Protein AF-A0A3B9Z0K5-F1 (afdb_monomer_lite)

Sequence (64 aa):
MAPDLPAHFASGPAYFAHCLKNGLPFEGIVNPSISRDAQEILQAGLRAMETGASVSLPLPAFVG

pLDDT: mean 91.79, std 10.14, range [43.06, 98.12]

Radius of gyration: 16.69 Å; chains: 1; bounding box: 47×22×41 Å

Structure (mmCIF, N/CA/C/O backbone):
data_AF-A0A3B9Z0K5-F1
#
_entry.id   AF-A0A3B9Z0K5-F1
#
loop_
_atom_site.group_PDB
_atom_site.id
_atom_site.type_symbol
_atom_site.label_atom_id
_atom_site.label_alt_id
_atom_site.label_comp_id
_atom_site.label_asym_id
_atom_site.label_entity_id
_atom_site.label_seq_id
_atom_site.pdbx_PDB_ins_code
_atom_site.Cartn_x
_atom_site.Cartn_y
_atom_site.Cartn_z
_atom_site.occupancy
_atom_site.B_iso_or_equiv
_atom_site.auth_seq_id
_atom_site.auth_comp_id
_atom_site.auth_asym_id
_atom_site.auth_atom_id
_atom_site.pdbx_PDB_model_num
ATOM 1 N N . MET A 1 1 ? 29.480 13.788 -4.519 1.00 71.44 1 MET A N 1
ATOM 2 C CA . MET A 1 1 ? 28.027 13.906 -4.760 1.00 71.44 1 MET A CA 1
ATOM 3 C C . MET A 1 1 ? 27.546 12.544 -5.231 1.00 71.44 1 MET A C 1
ATOM 5 O O . MET A 1 1 ? 28.260 11.942 -6.024 1.00 71.44 1 MET A O 1
ATOM 9 N N . ALA A 1 2 ? 26.450 12.014 -4.687 1.00 81.62 2 ALA A N 1
ATOM 10 C CA . ALA A 1 2 ? 25.892 10.748 -5.170 1.00 81.62 2 ALA A CA 1
ATOM 11 C C . ALA A 1 2 ? 25.231 10.956 -6.549 1.00 81.62 2 ALA A C 1
ATOM 13 O O . ALA A 1 2 ? 24.808 12.081 -6.825 1.00 81.62 2 ALA A O 1
ATOM 14 N N . PRO A 1 3 ? 25.179 9.931 -7.418 1.00 87.94 3 PRO A N 1
ATOM 15 C CA . PRO A 1 3 ? 24.474 10.026 -8.692 1.00 87.94 3 PRO A CA 1
ATOM 16 C C . PRO A 1 3 ? 22.958 10.128 -8.484 1.00 87.94 3 PRO A C 1
ATOM 18 O O . PRO A 1 3 ? 22.427 9.624 -7.491 1.00 87.94 3 PRO A O 1
ATOM 21 N N . ASP A 1 4 ? 22.274 10.743 -9.449 1.00 90.81 4 ASP A N 1
ATOM 22 C CA . ASP A 1 4 ? 20.814 10.788 -9.473 1.00 90.81 4 ASP A CA 1
ATOM 23 C C . ASP A 1 4 ? 20.227 9.384 -9.635 1.00 90.81 4 ASP A C 1
ATOM 25 O O . ASP A 1 4 ? 20.785 8.512 -10.313 1.00 90.81 4 ASP A O 1
ATOM 29 N N . LEU A 1 5 ? 19.065 9.172 -9.023 1.00 90.25 5 LEU A N 1
ATOM 30 C CA . LEU A 1 5 ? 18.312 7.944 -9.220 1.00 90.25 5 LEU A CA 1
ATOM 31 C C . LEU A 1 5 ? 17.769 7.869 -10.658 1.00 90.25 5 LEU A C 1
ATOM 33 O O . LEU A 1 5 ? 17.411 8.895 -11.244 1.00 90.25 5 LEU A O 1
ATOM 37 N N . PRO A 1 6 ? 17.638 6.658 -11.229 1.00 93.25 6 PRO A N 1
ATOM 38 C CA . PRO A 1 6 ? 16.966 6.473 -12.508 1.00 93.25 6 PRO A CA 1
ATOM 39 C C . PRO A 1 6 ? 15.554 7.075 -12.517 1.00 93.25 6 PRO A C 1
ATOM 41 O O . PRO A 1 6 ? 14.843 7.022 -11.516 1.00 93.25 6 PRO A O 1
ATOM 44 N N . ALA A 1 7 ? 15.095 7.559 -13.676 1.00 93.12 7 ALA A N 1
ATOM 45 C CA . ALA A 1 7 ? 13.797 8.236 -13.804 1.00 93.12 7 ALA A CA 1
ATOM 46 C C . ALA A 1 7 ? 12.596 7.401 -13.313 1.00 93.12 7 ALA A C 1
ATOM 48 O O . ALA A 1 7 ? 11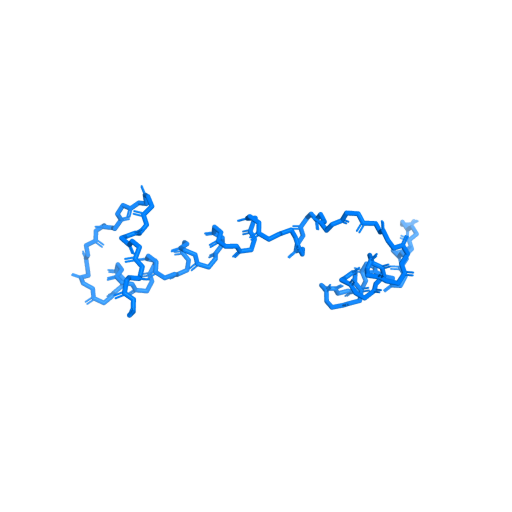.613 7.951 -12.821 1.00 93.12 7 ALA A O 1
ATOM 49 N N . HIS A 1 8 ? 12.670 6.069 -13.405 1.00 93.62 8 HIS A N 1
ATOM 50 C CA . HIS A 1 8 ? 11.618 5.185 -12.900 1.00 93.62 8 HIS A CA 1
ATOM 51 C C . HIS A 1 8 ? 11.550 5.121 -11.367 1.00 93.62 8 HIS A C 1
ATOM 53 O O . HIS A 1 8 ? 10.537 4.686 -10.843 1.00 93.62 8 HIS A O 1
ATOM 59 N N . PHE A 1 9 ? 12.563 5.598 -10.642 1.00 93.62 9 PHE A N 1
ATOM 60 C CA . PHE A 1 9 ? 12.534 5.747 -9.183 1.00 93.62 9 PHE A CA 1
ATOM 61 C C . PHE A 1 9 ? 12.078 7.140 -8.722 1.00 93.62 9 PHE A C 1
ATOM 63 O O . PHE A 1 9 ? 12.049 7.405 -7.525 1.00 93.62 9 PHE A O 1
ATOM 70 N N . ALA A 1 10 ? 11.684 8.031 -9.640 1.00 92.81 10 ALA A N 1
ATOM 71 C CA . ALA A 1 10 ? 11.251 9.383 -9.285 1.00 92.81 10 ALA A CA 1
ATOM 72 C C . ALA A 1 10 ? 9.924 9.417 -8.500 1.00 92.81 10 ALA A C 1
ATOM 74 O O . ALA A 1 10 ? 9.645 10.385 -7.798 1.00 92.81 10 ALA A O 1
ATOM 75 N N . SER A 1 11 ? 9.076 8.390 -8.638 1.00 93.69 11 SER A N 1
ATOM 76 C CA . SER A 1 11 ? 7.812 8.264 -7.902 1.00 93.69 11 SER A CA 1
ATOM 77 C C . SER A 1 11 ? 7.264 6.833 -7.951 1.00 93.69 11 SER A C 1
ATOM 79 O O . SER A 1 11 ? 7.651 6.044 -8.813 1.00 93.69 11 SER A O 1
ATOM 81 N N . GLY A 1 12 ? 6.301 6.518 -7.077 1.00 92.81 12 GLY A N 1
ATOM 82 C CA . GLY A 1 12 ? 5.567 5.246 -7.110 1.00 92.81 12 GLY A CA 1
ATOM 83 C C . GLY A 1 12 ? 4.918 4.951 -8.473 1.00 92.81 12 GLY A C 1
ATOM 84 O O . GLY A 1 12 ? 5.176 3.887 -9.029 1.00 92.81 12 GLY A O 1
ATOM 85 N N . PRO A 1 13 ? 4.150 5.881 -9.078 1.00 95.88 13 PRO A N 1
ATOM 86 C CA . PRO A 1 13 ? 3.581 5.681 -10.413 1.00 95.88 13 PRO A CA 1
ATOM 87 C C . PRO A 1 13 ? 4.626 5.473 -11.516 1.00 95.88 13 PRO A C 1
ATOM 89 O O . PRO A 1 13 ? 4.417 4.649 -12.406 1.00 95.88 13 PRO A O 1
ATOM 92 N N . ALA A 1 14 ? 5.759 6.184 -11.458 1.00 95.94 14 ALA A N 1
ATOM 93 C CA . ALA A 1 14 ? 6.848 5.992 -12.416 1.00 95.94 14 ALA A CA 1
ATOM 94 C C . ALA A 1 14 ? 7.441 4.577 -12.310 1.00 95.94 14 ALA A C 1
ATOM 96 O O . ALA A 1 14 ? 7.657 3.926 -13.335 1.00 95.94 14 ALA A O 1
ATOM 97 N N . TYR A 1 15 ? 7.628 4.081 -11.084 1.00 95.94 15 TYR A N 1
ATOM 98 C CA . TYR A 1 15 ? 8.138 2.735 -10.840 1.00 95.94 15 TYR A CA 1
ATOM 99 C C . TYR A 1 15 ? 7.120 1.661 -11.239 1.00 95.94 15 TYR A C 1
ATOM 101 O O . TYR A 1 15 ? 7.462 0.716 -11.945 1.00 95.94 15 TYR A O 1
ATOM 109 N N . PHE A 1 16 ? 5.842 1.858 -10.903 1.00 96.50 16 PHE A N 1
ATOM 110 C CA . PHE A 1 16 ? 4.746 0.986 -11.326 1.00 96.50 16 PHE A CA 1
ATOM 111 C C . PHE A 1 16 ? 4.688 0.843 -12.853 1.00 96.50 16 PHE A C 1
ATOM 113 O O . PHE A 1 16 ? 4.671 -0.270 -13.380 1.00 96.50 16 PHE A O 1
ATOM 120 N N . ALA A 1 17 ? 4.711 1.967 -13.579 1.00 97.19 17 ALA A N 1
ATOM 121 C CA . ALA A 1 17 ? 4.686 1.968 -15.039 1.00 97.19 17 ALA A CA 1
ATOM 122 C C . ALA A 1 17 ? 5.927 1.293 -15.641 1.00 97.19 17 ALA A C 1
ATOM 124 O O . ALA A 1 17 ? 5.828 0.641 -16.682 1.00 97.19 17 ALA A O 1
ATOM 125 N N . HIS A 1 18 ? 7.089 1.436 -14.999 1.00 96.62 18 HIS A N 1
ATOM 126 C CA . HIS A 1 18 ? 8.310 0.746 -15.394 1.00 96.62 18 HIS A CA 1
ATOM 127 C C . HIS A 1 18 ? 8.186 -0.772 -15.222 1.00 96.62 18 HIS A C 1
ATOM 129 O O . HIS A 1 18 ? 8.448 -1.495 -16.184 1.00 96.62 18 HIS A O 1
ATOM 135 N N . CYS A 1 19 ? 7.731 -1.260 -14.064 1.00 97.19 19 CYS A N 1
ATOM 136 C CA . CYS A 1 19 ? 7.534 -2.694 -13.845 1.00 97.19 19 CYS A CA 1
ATOM 137 C C . CYS A 1 19 ? 6.528 -3.285 -14.838 1.00 97.19 19 CYS A C 1
ATOM 139 O O . CYS A 1 19 ? 6.824 -4.286 -15.488 1.00 97.19 19 CYS A O 1
ATOM 141 N N . LEU A 1 20 ? 5.391 -2.608 -15.040 1.00 97.50 20 LEU A N 1
ATOM 142 C CA . LEU A 1 20 ? 4.345 -3.042 -15.966 1.00 97.50 20 LEU A CA 1
ATOM 143 C C . LEU A 1 20 ? 4.858 -3.164 -17.408 1.00 97.50 20 LEU A C 1
ATOM 145 O O . LEU A 1 20 ? 4.616 -4.171 -18.067 1.00 97.50 20 LEU A O 1
ATOM 149 N N . LYS A 1 21 ? 5.586 -2.154 -17.901 1.00 98.12 21 LYS A N 1
ATOM 150 C CA . LYS A 1 21 ? 6.112 -2.139 -19.277 1.00 98.12 21 LYS A CA 1
ATOM 151 C C . LYS A 1 21 ? 7.169 -3.212 -19.536 1.00 98.12 21 LYS A C 1
ATOM 153 O O . LYS A 1 21 ? 7.316 -3.633 -20.677 1.00 98.12 21 LYS A O 1
ATOM 158 N N . ASN A 1 22 ? 7.911 -3.616 -18.507 1.00 97.69 22 ASN A N 1
ATOM 159 C CA . ASN A 1 22 ? 9.042 -4.536 -18.636 1.00 97.69 22 ASN A CA 1
ATOM 160 C C . ASN A 1 22 ? 8.740 -5.948 -18.107 1.00 97.69 22 ASN A C 1
ATOM 162 O O . ASN A 1 22 ? 9.635 -6.786 -18.092 1.00 97.69 22 ASN A O 1
ATOM 166 N N . GLY A 1 23 ? 7.505 -6.220 -17.666 1.00 97.50 23 GLY A N 1
ATOM 167 C CA . GLY A 1 23 ? 7.131 -7.515 -17.092 1.00 97.50 23 GLY A CA 1
ATOM 168 C C . GLY A 1 23 ? 7.895 -7.856 -15.807 1.00 97.50 23 GLY A C 1
ATOM 169 O O . GLY A 1 23 ? 8.149 -9.029 -15.544 1.00 97.50 23 GLY A O 1
ATOM 170 N N . LEU A 1 24 ? 8.296 -6.843 -15.033 1.00 97.25 24 LEU A N 1
ATOM 171 C CA . LEU A 1 24 ? 9.018 -7.032 -13.774 1.00 97.25 24 LEU A CA 1
ATOM 172 C C . LEU A 1 24 ? 8.041 -7.206 -12.602 1.00 97.25 24 LEU A C 1
ATOM 174 O O . LEU A 1 24 ? 6.937 -6.651 -12.640 1.00 97.25 24 LEU A O 1
ATOM 178 N N . PRO A 1 25 ? 8.447 -7.911 -11.531 1.00 96.62 25 PRO A N 1
ATOM 179 C CA . PRO A 1 25 ? 7.693 -7.945 -10.285 1.00 96.62 25 PRO A CA 1
ATOM 180 C C . PRO A 1 25 ? 7.431 -6.542 -9.719 1.00 96.62 25 PRO A C 1
ATOM 182 O O . PRO A 1 25 ? 8.242 -5.623 -9.857 1.00 96.62 25 PRO A O 1
ATOM 185 N N . PHE A 1 26 ? 6.289 -6.381 -9.049 1.00 96.62 26 PHE A N 1
ATOM 186 C CA . PHE A 1 26 ? 5.972 -5.168 -8.299 1.00 96.62 26 PHE A CA 1
ATOM 187 C C . PHE A 1 26 ? 6.568 -5.257 -6.889 1.00 96.62 26 PHE A C 1
ATOM 189 O O . PHE A 1 26 ? 6.112 -6.036 -6.047 1.00 96.62 26 PHE A O 1
ATOM 196 N N . GLU A 1 27 ? 7.592 -4.450 -6.630 1.00 93.50 27 GLU A N 1
ATOM 197 C CA . GLU A 1 27 ? 8.366 -4.472 -5.385 1.00 93.50 27 GLU A CA 1
ATOM 198 C C . GLU A 1 27 ? 8.312 -3.130 -4.640 1.00 93.50 27 GLU A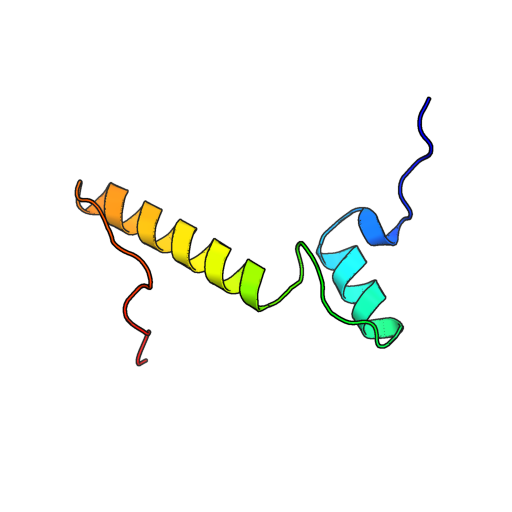 C 1
ATOM 200 O O . GLU A 1 27 ? 7.831 -2.117 -5.153 1.00 93.50 27 GLU A O 1
ATOM 205 N N . GLY A 1 28 ? 8.784 -3.118 -3.392 1.00 89.31 28 GLY A N 1
ATOM 206 C CA . GLY A 1 28 ? 8.860 -1.905 -2.578 1.00 89.31 28 GLY A CA 1
ATOM 207 C C . GLY A 1 28 ? 7.520 -1.169 -2.473 1.00 89.31 28 GLY A C 1
ATOM 208 O O . GLY A 1 28 ? 6.505 -1.752 -2.100 1.00 89.31 28 GLY A O 1
ATOM 209 N N . ILE A 1 29 ? 7.515 0.122 -2.819 1.00 83.69 29 ILE A N 1
ATOM 210 C CA . ILE A 1 29 ? 6.353 1.015 -2.660 1.00 83.69 29 ILE A CA 1
ATOM 211 C C . ILE A 1 29 ? 5.134 0.634 -3.520 1.00 83.69 29 ILE A C 1
ATOM 213 O O . ILE A 1 29 ? 4.025 1.060 -3.211 1.00 83.69 29 ILE A O 1
ATOM 217 N N . VAL A 1 30 ? 5.316 -0.172 -4.572 1.00 93.88 30 VAL A N 1
ATOM 218 C CA . VAL A 1 30 ? 4.216 -0.647 -5.437 1.00 93.88 30 VAL A CA 1
ATOM 219 C C . VAL A 1 30 ? 3.870 -2.117 -5.199 1.00 93.88 30 VAL A C 1
ATOM 221 O O . VAL A 1 30 ? 3.040 -2.675 -5.914 1.00 93.88 30 VAL A O 1
ATOM 224 N N . ASN A 1 31 ? 4.511 -2.766 -4.223 1.00 96.25 31 ASN A N 1
ATOM 225 C CA . ASN A 1 31 ? 4.204 -4.145 -3.880 1.00 96.25 31 ASN A CA 1
ATOM 226 C C . ASN A 1 31 ? 2.792 -4.239 -3.275 1.00 96.25 31 ASN A C 1
ATOM 228 O O . ASN A 1 31 ? 2.518 -3.559 -2.284 1.00 96.25 31 ASN A O 1
ATOM 232 N N . PRO A 1 32 ? 1.909 -5.108 -3.798 1.00 93.44 32 PRO A N 1
ATOM 233 C CA . PRO A 1 32 ? 0.509 -5.140 -3.384 1.00 93.44 32 PRO A CA 1
ATOM 234 C C . PRO A 1 32 ? 0.318 -5.495 -1.905 1.00 93.44 32 PRO A C 1
ATOM 236 O O . PRO A 1 32 ? -0.553 -4.916 -1.259 1.00 93.44 32 PRO A O 1
ATOM 239 N N . SER A 1 33 ? 1.135 -6.395 -1.348 1.00 93.81 33 SER A N 1
ATOM 240 C CA . SER A 1 33 ? 1.046 -6.774 0.067 1.00 93.81 33 SER A CA 1
ATOM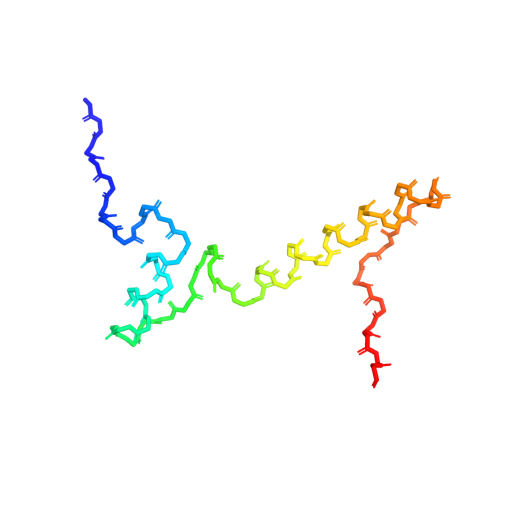 241 C C . SER A 1 33 ? 1.466 -5.618 0.971 1.00 93.81 33 SER A C 1
ATOM 243 O O . SER A 1 33 ? 0.730 -5.258 1.883 1.00 93.81 33 SER A O 1
ATOM 245 N N . ILE A 1 34 ? 2.591 -4.962 0.658 1.00 93.56 34 ILE A N 1
ATOM 246 C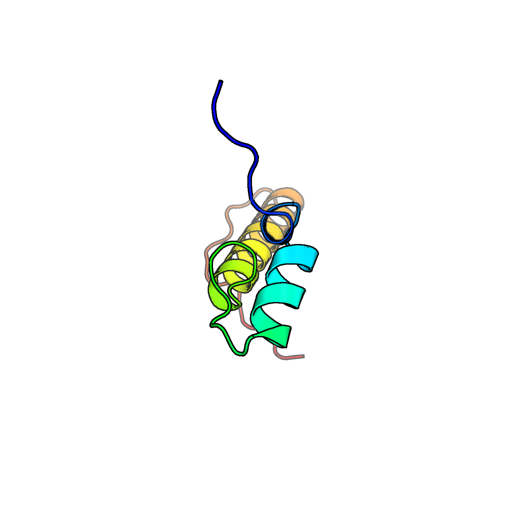 CA . ILE A 1 34 ? 3.064 -3.789 1.411 1.00 93.56 34 ILE A CA 1
ATOM 247 C C . ILE A 1 34 ? 2.045 -2.647 1.327 1.00 93.56 34 ILE A C 1
ATOM 249 O O . ILE A 1 34 ? 1.728 -2.031 2.343 1.00 93.56 34 ILE A O 1
ATOM 253 N N . SER A 1 35 ? 1.501 -2.368 0.138 1.00 92.38 35 SER A N 1
ATOM 254 C CA . SER A 1 35 ? 0.482 -1.328 -0.038 1.00 92.38 35 SER A CA 1
ATOM 255 C C . SER A 1 35 ? -0.790 -1.630 0.761 1.00 92.38 35 SER A C 1
ATOM 257 O O . SER A 1 35 ? -1.359 -0.724 1.369 1.00 92.38 35 SER A O 1
ATOM 259 N N . ARG A 1 36 ? -1.223 -2.897 0.798 1.00 92.62 36 ARG A N 1
ATOM 260 C CA . ARG A 1 36 ? -2.385 -3.346 1.576 1.00 92.62 36 ARG A CA 1
ATOM 261 C C . ARG A 1 36 ? -2.151 -3.197 3.079 1.00 92.62 36 ARG A C 1
ATOM 263 O O . ARG A 1 36 ? -3.019 -2.661 3.762 1.00 92.62 36 ARG A O 1
ATOM 270 N N . ASP A 1 37 ? -0.988 -3.597 3.581 1.00 93.25 37 ASP A N 1
ATOM 271 C CA . ASP A 1 37 ? -0.657 -3.486 5.005 1.00 93.25 37 ASP A CA 1
ATOM 272 C C . ASP A 1 37 ? -0.512 -2.019 5.441 1.00 93.25 37 ASP A C 1
ATOM 274 O O . ASP A 1 37 ? -1.011 -1.626 6.495 1.00 93.25 37 ASP A O 1
ATOM 278 N N . ALA A 1 38 ? 0.086 -1.167 4.600 1.00 93.50 38 ALA A N 1
ATOM 279 C CA . ALA A 1 38 ? 0.164 0.272 4.852 1.00 93.50 38 ALA A CA 1
ATOM 280 C C . ALA A 1 38 ? -1.230 0.918 4.946 1.00 93.50 38 ALA A C 1
ATOM 282 O O . ALA 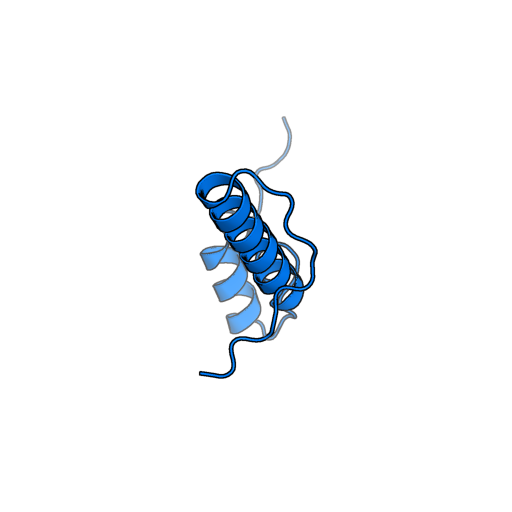A 1 38 ? -1.487 1.720 5.848 1.00 93.50 38 ALA A O 1
ATOM 283 N N . GLN A 1 39 ? -2.146 0.540 4.048 1.00 93.50 39 GLN A N 1
ATOM 284 C CA . GLN A 1 39 ? -3.533 1.004 4.086 1.00 93.50 39 GLN A CA 1
ATOM 285 C C . GLN A 1 39 ? -4.261 0.520 5.349 1.00 93.50 39 GLN A C 1
ATOM 287 O O . GLN A 1 39 ? -5.015 1.280 5.957 1.00 93.50 39 GLN A O 1
ATOM 292 N N . GLU A 1 40 ? -4.025 -0.725 5.764 1.00 95.00 40 GLU A N 1
ATOM 293 C CA . GLU A 1 40 ? -4.622 -1.312 6.964 1.00 95.00 40 GLU A CA 1
ATOM 294 C C . GLU A 1 40 ? -4.156 -0.589 8.243 1.00 95.00 40 GLU A C 1
ATOM 296 O O . GLU A 1 40 ? -4.975 -0.247 9.099 1.00 95.00 40 GLU A O 1
ATOM 301 N N . ILE A 1 41 ? -2.863 -0.257 8.336 1.00 96.25 41 ILE A N 1
ATOM 302 C CA . ILE A 1 41 ? -2.294 0.546 9.431 1.00 96.25 41 ILE A CA 1
ATOM 303 C C . ILE A 1 41 ? -2.925 1.942 9.474 1.00 96.25 41 ILE A C 1
ATOM 305 O O . ILE A 1 41 ? -3.327 2.402 10.545 1.00 96.25 41 ILE A O 1
ATOM 309 N N . LEU A 1 42 ? -3.049 2.611 8.322 1.00 96.81 42 LEU A N 1
ATOM 310 C CA . LEU A 1 42 ? -3.673 3.933 8.239 1.00 96.81 42 LEU A CA 1
ATOM 311 C C . LEU A 1 42 ? -5.124 3.893 8.743 1.00 96.81 42 LEU A C 1
ATOM 313 O O . LEU A 1 42 ? -5.530 4.732 9.546 1.00 96.81 42 LEU A O 1
ATOM 317 N N . GLN A 1 43 ? -5.895 2.892 8.317 1.00 96.12 43 GLN A N 1
ATOM 318 C CA . GLN A 1 43 ? -7.281 2.706 8.747 1.00 96.12 43 GLN A CA 1
ATOM 319 C C . GLN A 1 43 ? -7.398 2.406 10.246 1.00 96.12 43 GLN A C 1
ATOM 321 O O . GLN A 1 43 ? -8.282 2.951 10.909 1.00 96.12 43 GLN A O 1
ATOM 326 N N . ALA A 1 44 ? -6.514 1.572 10.796 1.00 96.62 44 ALA A N 1
ATOM 327 C CA . ALA A 1 44 ? -6.474 1.303 12.230 1.00 96.62 44 ALA A CA 1
ATOM 328 C C . ALA A 1 44 ? -6.163 2.577 13.030 1.00 96.62 44 ALA A C 1
ATOM 330 O O . ALA A 1 44 ? -6.819 2.836 14.037 1.00 96.62 44 ALA A O 1
ATOM 331 N N . GLY A 1 45 ? -5.228 3.403 12.549 1.00 97.31 45 GLY A N 1
ATOM 332 C CA . GLY A 1 45 ? -4.901 4.696 13.150 1.00 97.31 45 GLY A CA 1
ATOM 333 C C . GLY A 1 45 ? -6.088 5.659 13.167 1.00 97.31 45 GLY A C 1
ATOM 334 O O . GLY A 1 45 ? -6.376 6.253 14.203 1.00 97.31 45 GLY A O 1
ATOM 335 N N . LEU A 1 46 ? -6.827 5.762 12.057 1.00 97.69 46 LEU A N 1
ATOM 336 C CA . LEU A 1 46 ? -8.053 6.569 11.984 1.00 97.69 46 LEU A CA 1
ATOM 337 C C . LEU A 1 46 ? -9.096 6.108 13.016 1.00 97.69 46 LEU A C 1
ATOM 339 O O . LEU A 1 46 ? -9.579 6.922 13.799 1.00 97.69 46 LEU A O 1
ATOM 343 N N . ARG A 1 47 ? -9.364 4.798 13.101 1.00 96.69 47 ARG A N 1
ATOM 344 C CA . ARG A 1 47 ? -10.300 4.231 14.092 1.00 96.69 47 ARG A CA 1
ATOM 345 C C . ARG A 1 47 ? -9.839 4.451 15.532 1.00 96.69 47 ARG A C 1
ATOM 347 O O . ARG A 1 47 ? -10.661 4.707 16.411 1.00 96.69 47 ARG A O 1
ATOM 354 N N . ALA A 1 48 ? -8.538 4.350 15.789 1.00 97.94 48 ALA A N 1
ATOM 355 C CA . ALA A 1 48 ? -7.982 4.595 17.114 1.00 97.94 48 ALA A CA 1
ATOM 356 C C . ALA A 1 48 ? -8.172 6.060 17.537 1.00 97.94 48 ALA A C 1
ATOM 358 O O . ALA A 1 48 ? -8.551 6.323 18.676 1.00 97.94 48 ALA A O 1
ATOM 359 N N . MET A 1 49 ? -7.984 7.010 16.613 1.00 98.12 49 MET A N 1
ATOM 360 C CA . MET A 1 49 ? -8.239 8.433 16.869 1.00 98.12 49 MET A CA 1
ATOM 361 C C . MET A 1 49 ? -9.721 8.726 17.125 1.00 98.12 49 MET A C 1
ATOM 363 O O . MET A 1 49 ? -10.034 9.499 18.024 1.00 98.12 49 MET A O 1
ATOM 367 N N . GLU A 1 50 ? -10.628 8.100 16.373 1.00 97.81 50 GLU A N 1
ATOM 368 C CA . GLU A 1 50 ? -12.077 8.279 16.548 1.00 97.81 50 GLU A CA 1
ATOM 369 C C . GLU A 1 50 ? -12.592 7.708 17.875 1.00 97.81 50 GLU A C 1
ATOM 371 O O . GLU A 1 50 ? -13.465 8.295 18.510 1.00 97.81 50 GLU A O 1
ATOM 376 N N . THR A 1 51 ? -12.063 6.558 18.298 1.00 96.88 51 THR A N 1
ATOM 377 C CA . THR A 1 51 ? -12.557 5.824 19.477 1.00 96.88 51 THR A CA 1
ATOM 378 C C . THR A 1 51 ? -11.789 6.125 20.761 1.00 96.88 51 THR A C 1
ATOM 380 O O . THR A 1 51 ? -12.266 5.805 21.848 1.00 96.88 51 THR A O 1
ATOM 383 N N . GLY A 1 52 ? -10.589 6.703 20.657 1.00 97.81 52 GLY A N 1
ATOM 384 C CA . GLY A 1 52 ? -9.665 6.856 21.781 1.00 97.81 52 GLY A CA 1
ATOM 385 C C . GLY A 1 52 ? -9.118 5.526 22.319 1.00 97.81 52 GLY A C 1
ATOM 386 O O . GLY A 1 52 ? -8.599 5.492 23.434 1.00 97.81 52 GLY A O 1
ATOM 387 N N . ALA A 1 53 ? -9.243 4.432 21.561 1.00 97.38 53 ALA A N 1
ATOM 388 C CA . ALA A 1 53 ? -8.864 3.084 21.974 1.00 97.38 53 ALA A CA 1
ATOM 389 C C . ALA A 1 53 ? -7.841 2.458 21.017 1.00 97.38 53 ALA A C 1
ATOM 391 O O . ALA A 1 53 ? -7.748 2.815 19.843 1.00 97.38 53 ALA A O 1
ATOM 392 N N . SER A 1 54 ? -7.066 1.492 21.515 1.00 96.69 54 SER A N 1
ATOM 393 C CA . SER A 1 54 ? -6.161 0.718 20.665 1.00 96.69 54 SER A CA 1
ATOM 394 C C . SER A 1 54 ? -6.944 -0.176 19.698 1.00 96.69 54 SER A C 1
ATOM 396 O O . SER A 1 54 ? -7.959 -0.777 20.051 1.00 96.69 54 SER A O 1
ATOM 398 N N . VAL A 1 55 ? -6.444 -0.292 18.466 1.00 96.69 55 VAL A N 1
ATOM 399 C CA . VAL A 1 55 ? -7.004 -1.159 17.422 1.00 96.69 55 VAL A CA 1
ATOM 400 C C . VAL A 1 55 ? -5.947 -2.191 17.046 1.00 96.69 55 VAL A C 1
ATOM 402 O O . VAL A 1 55 ? -4.820 -1.833 16.713 1.00 96.69 55 VAL A O 1
ATOM 405 N N . SER A 1 56 ? -6.299 -3.475 17.133 1.00 94.94 56 SER A N 1
ATOM 406 C CA . SER A 1 56 ? -5.404 -4.572 16.749 1.00 94.94 56 SER A CA 1
ATOM 407 C C . SER A 1 56 ? -5.473 -4.846 15.248 1.00 94.94 56 SER A C 1
ATOM 409 O O . SER A 1 56 ? -6.514 -4.646 14.622 1.00 94.94 56 SER A O 1
ATOM 411 N N . LEU A 1 57 ? -4.362 -5.333 14.698 1.00 93.38 57 LEU A N 1
ATOM 412 C CA . LEU A 1 57 ? -4.257 -5.825 13.327 1.00 93.38 57 LEU A CA 1
ATOM 413 C C . LEU A 1 57 ? -4.230 -7.367 13.309 1.00 93.38 57 LEU A C 1
ATOM 415 O O . LEU A 1 57 ? -3.741 -7.960 14.275 1.00 93.38 57 LEU A O 1
ATOM 419 N N . PRO A 1 58 ? -4.698 -8.023 12.231 1.00 92.44 58 PRO A N 1
ATOM 420 C CA . PRO A 1 58 ? -5.316 -7.427 11.044 1.00 92.44 58 PRO A CA 1
ATOM 421 C C . PRO A 1 58 ? -6.700 -6.844 11.352 1.00 92.44 58 PRO A C 1
ATOM 423 O O . PRO A 1 58 ? -7.373 -7.255 12.300 1.00 92.44 58 PRO A O 1
ATOM 426 N N . LEU A 1 59 ? -7.131 -5.878 10.545 1.00 89.94 59 LEU A N 1
ATOM 427 C CA . LEU A 1 59 ? -8.492 -5.372 10.627 1.00 89.94 59 LEU A CA 1
ATOM 428 C C . LEU A 1 59 ? -9.474 -6.471 10.191 1.00 89.94 59 LEU A C 1
ATOM 430 O O . LEU A 1 59 ? -9.144 -7.293 9.329 1.00 89.94 59 LEU A O 1
ATOM 434 N N . PRO A 1 60 ? -10.703 -6.489 10.742 1.00 85.00 60 PRO A N 1
ATOM 435 C CA . PRO A 1 60 ? -11.751 -7.370 10.247 1.00 85.00 60 PRO A CA 1
ATOM 436 C C . PRO A 1 60 ? -11.922 -7.175 8.740 1.00 85.00 60 PRO A C 1
ATOM 438 O O . PRO A 1 60 ? -12.011 -6.034 8.275 1.00 85.00 60 PRO A O 1
ATOM 441 N N . ALA A 1 61 ? -11.959 -8.280 7.991 1.00 74.25 61 ALA A N 1
ATOM 442 C CA . ALA A 1 61 ? -12.157 -8.232 6.551 1.00 74.25 61 ALA A CA 1
ATOM 443 C C . ALA A 1 61 ? -13.432 -7.441 6.229 1.00 74.25 61 ALA A C 1
ATOM 445 O O . ALA A 1 61 ? -14.480 -7.660 6.843 1.00 74.25 61 ALA A O 1
ATOM 446 N N . PHE A 1 62 ? -13.342 -6.521 5.267 1.00 62.06 62 PHE A N 1
ATOM 447 C CA . PHE A 1 62 ? -14.526 -5.873 4.723 1.00 62.06 62 PHE A CA 1
ATOM 448 C C . PHE A 1 62 ? -15.287 -6.910 3.895 1.00 62.06 62 PHE A C 1
ATOM 450 O O . PHE A 1 62 ? -14.946 -7.169 2.742 1.00 62.06 62 PHE A O 1
ATOM 457 N N . VAL A 1 63 ? -16.279 -7.545 4.513 1.00 53.47 63 VAL A N 1
ATOM 458 C CA . VAL A 1 63 ? -17.301 -8.308 3.797 1.00 53.47 63 VAL A CA 1
ATOM 459 C C . VAL A 1 63 ? -18.336 -7.276 3.356 1.00 53.47 63 VAL A C 1
ATOM 461 O O . VAL A 1 63 ? -19.264 -6.965 4.100 1.00 53.47 63 VAL A O 1
ATOM 464 N N . GLY A 1 64 ? -18.053 -6.623 2.229 1.00 43.06 64 GLY A N 1
ATOM 465 C CA . GLY A 1 64 ? -19.007 -5.745 1.549 1.00 43.06 64 GLY A CA 1
ATOM 466 C C . GLY A 1 64 ? -20.139 -6.527 0.910 1.00 43.06 64 GLY A C 1
ATOM 467 O O . GLY A 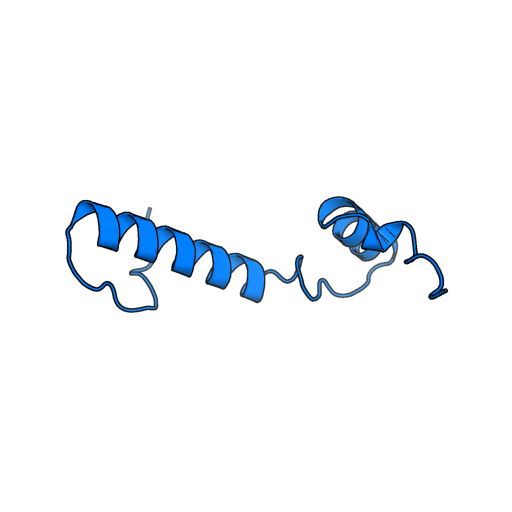1 64 ? -19.898 -7.699 0.539 1.00 43.06 64 GLY A O 1
#

Secondary structure (DSSP, 8-state):
-PPPPPGGGSSHHHHHHHHHHHT----GGG-HHHHHHHHHHHHHHHHHHHHSS--PSSPPP---

Foldseek 3Di:
DDDDDPPCPPDLVSVVVVCVVVVHAQDDPRHPVVVVVVVQVVVQVVVCVVVVDHDDPDDPDPPD